Protein AF-A0A6G0WBT0-F1 (afdb_monomer_lite)

Sequence (62 aa):
KNVDVTVGQNKKLIPKFRGPYVVRKVLDQDKYIIGDIEGFQLTQRPYEGIVGPDRMKMWNRV

Foldseek 3Di:
DLDDPDPPDDSPPRDLADDDWDFPDDDPPQKTWIWDDVPDAPDPDTDIDIDHCVSDDDDDDD

Structure (mmCIF, N/CA/C/O backbone):
data_AF-A0A6G0WBT0-F1
#
_entry.id   AF-A0A6G0WBT0-F1
#
loop_
_atom_site.group_PDB
_atom_site.id
_atom_site.type_symbol
_atom_site.label_atom_id
_atom_site.label_alt_id
_atom_site.label_comp_id
_atom_site.label_asym_id
_atom_site.label_entity_id
_atom_site.label_seq_id
_atom_site.pdbx_PDB_ins_code
_atom_site.Cartn_x
_atom_site.Cartn_y
_atom_site.Cartn_z
_atom_site.occupancy
_atom_site.B_iso_or_equiv
_atom_site.auth_seq_id
_atom_site.auth_comp_id
_atom_site.auth_asym_id
_atom_site.auth_atom_id
_atom_site.pdbx_PDB_model_num
ATOM 1 N N . LYS A 1 1 ? 10.110 -3.015 -4.278 1.00 74.81 1 LYS A N 1
ATOM 2 C CA . LYS A 1 1 ? 9.104 -2.149 -4.952 1.00 74.81 1 LYS A CA 1
ATOM 3 C C . LYS A 1 1 ? 8.797 -2.784 -6.303 1.00 74.81 1 LYS A C 1
ATOM 5 O O . LYS A 1 1 ? 9.716 -3.365 -6.858 1.00 74.81 1 LYS A O 1
ATOM 10 N N . ASN A 1 2 ? 7.576 -2.675 -6.830 1.00 85.88 2 ASN A N 1
ATOM 11 C CA . ASN A 1 2 ? 7.250 -3.193 -8.169 1.00 85.88 2 ASN A CA 1
ATOM 12 C C . ASN A 1 2 ? 7.603 -2.151 -9.229 1.00 85.88 2 ASN A C 1
ATOM 14 O O . ASN A 1 2 ? 6.730 -1.568 -9.862 1.00 85.88 2 ASN A O 1
ATOM 18 N N . VAL A 1 3 ? 8.887 -1.823 -9.323 1.00 89.00 3 VAL A N 1
ATOM 19 C CA . VAL A 1 3 ? 9.398 -0.836 -10.269 1.00 89.00 3 VAL A CA 1
ATOM 20 C C . VAL A 1 3 ? 10.667 -1.415 -10.864 1.00 89.00 3 VAL A C 1
ATOM 22 O O . VAL A 1 3 ? 11.610 -1.685 -10.125 1.00 89.00 3 VAL A O 1
ATOM 25 N N . ASP A 1 4 ? 10.665 -1.582 -12.181 1.00 91.12 4 ASP A N 1
ATOM 26 C CA . ASP A 1 4 ? 11.846 -1.898 -12.977 1.00 91.12 4 ASP A CA 1
ATOM 27 C C . ASP A 1 4 ? 12.121 -0.720 -13.925 1.00 91.12 4 ASP A C 1
ATOM 29 O O . ASP A 1 4 ? 11.218 -0.212 -14.606 1.00 91.12 4 ASP A O 1
ATOM 33 N N . VAL A 1 5 ? 13.363 -0.244 -13.911 1.00 92.75 5 VAL A N 1
ATOM 34 C CA . VAL A 1 5 ? 13.843 0.907 -14.691 1.00 92.75 5 VAL A CA 1
ATOM 35 C C . VAL A 1 5 ? 14.837 0.506 -15.779 1.00 92.75 5 VAL A C 1
ATOM 37 O O . VAL A 1 5 ? 15.340 1.378 -16.483 1.00 92.75 5 VAL A O 1
ATOM 40 N N . THR A 1 6 ? 15.095 -0.790 -15.946 1.00 94.44 6 THR A N 1
ATOM 41 C CA . THR A 1 6 ? 16.044 -1.314 -16.930 1.00 94.44 6 THR A CA 1
ATOM 42 C C . THR A 1 6 ? 15.621 -0.926 -18.349 1.00 94.44 6 THR A C 1
ATOM 44 O O . THR A 1 6 ? 14.477 -1.138 -18.762 1.00 94.44 6 THR A O 1
ATOM 47 N N . VAL A 1 7 ? 16.545 -0.327 -19.106 1.00 95.12 7 VAL A N 1
ATOM 48 C CA . VAL A 1 7 ? 16.297 0.085 -20.494 1.00 95.12 7 VAL A CA 1
ATOM 49 C C . VAL A 1 7 ? 16.039 -1.153 -21.352 1.00 95.12 7 VAL A C 1
ATOM 51 O O . VAL A 1 7 ? 16.726 -2.161 -21.224 1.00 95.12 7 VAL A O 1
ATOM 54 N N . GLY A 1 8 ? 15.021 -1.089 -22.213 1.00 93.94 8 GLY A N 1
ATOM 55 C CA . GLY A 1 8 ? 14.637 -2.204 -23.083 1.00 93.94 8 GLY A CA 1
ATOM 56 C C . GLY A 1 8 ? 13.792 -3.294 -22.412 1.00 93.94 8 GLY A C 1
ATOM 57 O O . GLY A 1 8 ? 13.332 -4.193 -23.110 1.00 93.94 8 GLY A O 1
ATOM 58 N N . GLN A 1 9 ? 13.525 -3.218 -21.100 1.00 93.50 9 GLN A N 1
ATOM 59 C CA . GLN A 1 9 ? 12.649 -4.180 -20.422 1.00 93.50 9 GLN A CA 1
ATOM 60 C C . GLN A 1 9 ? 11.164 -3.822 -20.549 1.00 93.50 9 GLN A C 1
ATOM 62 O O . GLN A 1 9 ? 10.746 -2.667 -20.415 1.00 93.50 9 GLN A O 1
ATOM 67 N N . ASN A 1 10 ? 10.338 -4.844 -20.787 1.00 92.44 10 ASN A N 1
ATOM 68 C CA . ASN A 1 10 ? 8.893 -4.694 -20.902 1.00 92.44 10 ASN A CA 1
ATOM 69 C C . ASN A 1 10 ? 8.241 -4.567 -19.516 1.00 92.44 10 ASN A C 1
ATOM 71 O O . ASN A 1 10 ? 8.238 -5.498 -18.716 1.00 92.44 10 ASN A O 1
ATOM 75 N N . LYS A 1 11 ? 7.595 -3.426 -19.267 1.00 91.06 11 LYS A N 1
ATOM 76 C CA . LYS A 1 11 ? 6.965 -3.107 -17.977 1.00 91.06 11 LYS A CA 1
ATOM 77 C C . LYS A 1 11 ? 5.543 -3.657 -17.815 1.00 91.06 11 LYS A C 1
ATOM 79 O O . LYS A 1 11 ? 4.979 -3.551 -16.729 1.00 91.06 11 LYS A O 1
ATOM 84 N N . LYS A 1 12 ? 4.947 -4.249 -18.860 1.00 91.19 12 LYS A N 1
ATOM 85 C CA . LYS A 1 12 ? 3.561 -4.764 -18.830 1.00 91.19 12 LYS A CA 1
ATOM 86 C C . LYS A 1 12 ? 3.360 -5.898 -17.822 1.00 91.19 12 LYS A C 1
ATOM 88 O O . LYS A 1 12 ? 2.257 -6.050 -17.310 1.00 91.19 12 LYS A O 1
ATOM 93 N N . LEU A 1 13 ? 4.409 -6.678 -17.555 1.00 89.94 13 LEU A N 1
ATOM 94 C CA . LEU A 1 13 ? 4.361 -7.821 -16.639 1.00 89.94 13 LEU A CA 1
ATOM 95 C C . LEU A 1 13 ? 4.659 -7.443 -15.181 1.00 89.94 13 LEU A C 1
ATOM 97 O O . LEU A 1 13 ? 4.581 -8.297 -14.304 1.00 89.94 13 LEU A O 1
ATOM 101 N N . ILE A 1 14 ? 4.977 -6.176 -14.896 1.00 92.56 14 ILE A N 1
ATOM 102 C CA . ILE A 1 14 ? 5.229 -5.723 -13.528 1.00 92.56 14 ILE A CA 1
ATOM 103 C C . ILE A 1 14 ? 3.890 -5.682 -12.770 1.00 92.56 14 ILE A C 1
ATOM 105 O O . ILE A 1 14 ? 2.977 -4.960 -13.186 1.00 92.56 14 ILE A O 1
ATOM 109 N N . PRO A 1 15 ? 3.738 -6.411 -11.648 1.00 91.56 15 PRO A N 1
ATOM 110 C CA . PRO A 1 15 ? 2.480 -6.421 -10.911 1.00 91.56 15 PRO A CA 1
ATOM 111 C C . PRO A 1 15 ? 2.144 -5.031 -10.356 1.00 91.56 15 PRO A C 1
ATOM 113 O O . PRO A 1 15 ? 2.996 -4.362 -9.770 1.00 91.56 15 PRO A O 1
ATOM 116 N N . LYS A 1 16 ? 0.884 -4.600 -10.475 1.00 89.88 16 LYS A N 1
ATOM 117 C CA . LYS A 1 16 ? 0.446 -3.282 -9.968 1.00 89.88 16 LYS A CA 1
ATOM 118 C C . LYS A 1 16 ? 0.417 -3.202 -8.438 1.00 89.88 16 LYS A C 1
ATOM 120 O O . LYS A 1 16 ? 0.705 -2.153 -7.874 1.00 89.88 16 LYS A O 1
ATOM 125 N N . PHE A 1 17 ? 0.090 -4.310 -7.775 1.00 91.12 17 PHE A N 1
ATOM 126 C CA . PHE A 1 17 ? 0.008 -4.418 -6.317 1.00 91.12 17 PHE A CA 1
ATOM 127 C C . PHE A 1 17 ? 1.021 -5.442 -5.801 1.00 91.12 17 PHE A C 1
ATOM 129 O O . PHE A 1 17 ? 1.455 -6.330 -6.539 1.00 91.12 17 PHE A O 1
ATOM 136 N N . ARG A 1 18 ? 1.420 -5.295 -4.537 1.00 88.06 18 ARG A N 1
ATOM 137 C CA . ARG A 1 18 ? 2.357 -6.192 -3.853 1.00 88.06 18 ARG A CA 1
ATOM 138 C C . ARG A 1 18 ? 1.647 -6.916 -2.741 1.00 88.06 18 ARG A C 1
ATOM 140 O O . ARG A 1 18 ? 0.985 -6.233 -1.974 1.00 88.06 18 ARG A O 1
ATOM 147 N N . GLY A 1 19 ? 1.925 -8.215 -2.647 1.00 85.69 19 GLY A N 1
ATOM 148 C CA . GLY A 1 19 ? 1.635 -9.061 -1.498 1.00 85.69 19 GLY A CA 1
ATOM 149 C C . GLY A 1 19 ? 0.159 -9.125 -1.091 1.00 85.69 19 GLY A C 1
ATOM 150 O O . GLY A 1 19 ? -0.640 -8.237 -1.385 1.00 85.69 19 GLY A O 1
ATOM 151 N N . PRO A 1 20 ? -0.231 -10.176 -0.376 1.00 90.75 20 PRO A N 1
ATOM 152 C CA . PRO A 1 20 ? -1.291 -10.047 0.598 1.00 90.75 20 PRO A CA 1
ATOM 153 C C . PRO A 1 20 ? -0.722 -9.338 1.833 1.00 90.75 20 PRO A C 1
ATOM 155 O O . PRO A 1 20 ? 0.264 -9.780 2.418 1.00 90.75 20 PRO A O 1
ATOM 158 N N . TYR A 1 21 ? -1.345 -8.231 2.216 1.00 93.94 21 TYR A N 1
ATOM 159 C CA . T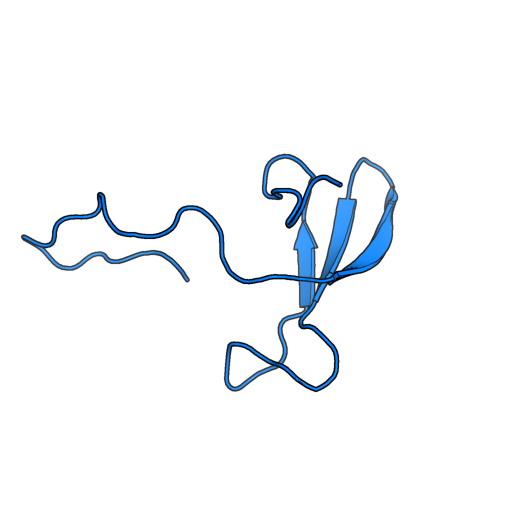YR A 1 21 ? -1.077 -7.552 3.480 1.00 93.94 21 TYR A CA 1
ATOM 160 C C . TYR A 1 21 ? -2.330 -7.583 4.342 1.00 93.94 21 TYR A C 1
ATOM 162 O O . TYR A 1 21 ? -3.450 -7.627 3.824 1.00 93.94 21 TYR A O 1
ATOM 170 N N . VAL A 1 22 ? -2.138 -7.530 5.655 1.00 95.00 22 VAL A N 1
ATOM 171 C CA . VAL A 1 22 ? -3.232 -7.501 6.626 1.00 95.00 22 VAL A CA 1
ATOM 172 C C . VAL A 1 22 ? -3.379 -6.085 7.157 1.00 95.00 22 VAL A C 1
ATOM 174 O O . VAL A 1 22 ? -2.388 -5.429 7.484 1.00 95.00 22 VAL A O 1
ATOM 177 N N . VAL A 1 23 ? -4.622 -5.614 7.257 1.00 95.38 23 VAL A N 1
ATOM 178 C CA . VAL A 1 23 ? -4.939 -4.381 7.981 1.00 95.38 23 VAL A CA 1
ATOM 179 C C . VAL A 1 23 ? -4.724 -4.647 9.468 1.00 95.38 23 VAL A C 1
ATOM 181 O O . VAL A 1 23 ? -5.461 -5.416 10.078 1.00 95.38 23 VAL A O 1
ATOM 184 N N . ARG A 1 24 ? -3.697 -4.025 10.047 1.00 95.88 24 ARG A N 1
ATOM 185 C CA . ARG A 1 24 ? -3.364 -4.121 11.475 1.00 95.88 24 ARG A CA 1
ATOM 186 C C . ARG A 1 24 ? -4.193 -3.147 12.306 1.00 95.88 24 ARG A C 1
ATOM 188 O O . ARG A 1 24 ? -4.574 -3.470 13.426 1.00 95.88 24 ARG A O 1
ATOM 195 N N . LYS A 1 25 ? -4.464 -1.954 11.766 1.00 97.06 25 LYS A N 1
ATOM 196 C CA . LYS A 1 25 ? -5.226 -0.902 12.451 1.00 97.06 25 LYS A CA 1
ATOM 197 C C . LYS A 1 25 ? -5.941 0.006 11.455 1.00 97.06 25 LYS A C 1
ATOM 199 O O . LYS A 1 25 ? -5.357 0.394 10.445 1.00 97.06 25 LYS A O 1
ATOM 204 N N . VAL A 1 26 ? -7.174 0.383 11.779 1.00 97.00 26 VAL A N 1
ATOM 205 C CA . VAL A 1 26 ? -7.923 1.442 11.087 1.00 97.00 26 VAL A CA 1
ATOM 206 C C . VAL A 1 26 ? -7.591 2.785 11.741 1.00 97.00 26 VAL A C 1
ATOM 208 O O . VAL A 1 26 ? -7.566 2.884 12.970 1.00 97.00 26 VAL A O 1
ATOM 211 N N . LEU A 1 27 ? -7.285 3.794 10.931 1.00 96.88 27 LEU A N 1
ATOM 212 C CA . LEU A 1 27 ? -7.041 5.176 11.346 1.00 96.88 27 LEU A CA 1
ATOM 213 C C . LEU A 1 27 ? -8.134 6.089 10.772 1.00 96.88 27 LEU A C 1
ATOM 215 O O . LEU A 1 27 ? -8.899 5.691 9.894 1.00 96.88 27 LEU A O 1
ATOM 219 N N . ASP A 1 28 ? -8.163 7.337 11.230 1.00 95.88 28 ASP A N 1
ATOM 220 C CA . ASP A 1 28 ? -9.071 8.350 10.692 1.00 95.88 28 ASP A CA 1
ATOM 221 C C . ASP A 1 28 ? -8.693 8.771 9.263 1.00 95.88 28 ASP A C 1
ATOM 223 O O . ASP A 1 28 ? -7.542 8.635 8.828 1.00 95.88 28 ASP A O 1
ATOM 227 N N . GLN A 1 29 ? -9.660 9.369 8.558 1.00 95.88 29 GLN A N 1
ATOM 228 C CA . GLN A 1 29 ? -9.500 9.904 7.197 1.00 95.88 29 GLN A CA 1
ATOM 229 C C . GLN A 1 29 ? -9.079 8.830 6.180 1.00 95.88 29 GLN A C 1
ATOM 231 O O . GLN A 1 29 ? -8.118 9.024 5.433 1.00 95.88 29 GLN A O 1
ATOM 236 N N . ASP A 1 30 ? -9.772 7.688 6.194 1.00 95.12 30 ASP A N 1
ATOM 237 C CA . ASP A 1 30 ? -9.574 6.575 5.257 1.00 95.12 30 ASP A CA 1
ATOM 238 C C . ASP A 1 30 ? -8.125 6.072 5.194 1.00 95.12 30 ASP A C 1
ATOM 240 O O . ASP A 1 30 ? -7.602 5.746 4.129 1.00 95.12 30 ASP A O 1
ATOM 244 N N . LYS A 1 31 ? -7.442 6.015 6.338 1.00 97.31 31 LYS A N 1
ATOM 245 C CA . LYS A 1 31 ? -6.071 5.502 6.431 1.00 97.31 31 LYS A CA 1
ATOM 246 C C . LYS A 1 31 ? -6.033 4.207 7.220 1.00 97.31 31 LYS A C 1
ATOM 248 O O . LYS A 1 31 ? -6.755 4.020 8.191 1.00 97.31 31 LYS A O 1
ATOM 253 N N . TYR A 1 32 ? -5.130 3.323 6.825 1.00 97.50 32 TYR A N 1
ATOM 254 C CA . TYR A 1 32 ? -4.973 2.010 7.434 1.00 97.50 32 TYR A CA 1
ATOM 255 C C . TYR A 1 32 ? -3.496 1.729 7.661 1.00 97.50 32 TYR A C 1
ATOM 257 O O . TYR A 1 32 ? -2.680 1.962 6.769 1.00 97.50 32 TYR A O 1
ATOM 265 N N . ILE A 1 33 ? -3.151 1.202 8.834 1.00 97.31 33 ILE A N 1
ATOM 266 C CA . ILE A 1 33 ? -1.853 0.560 9.039 1.00 97.31 33 ILE A CA 1
ATOM 267 C C . ILE A 1 33 ? -1.967 -0.842 8.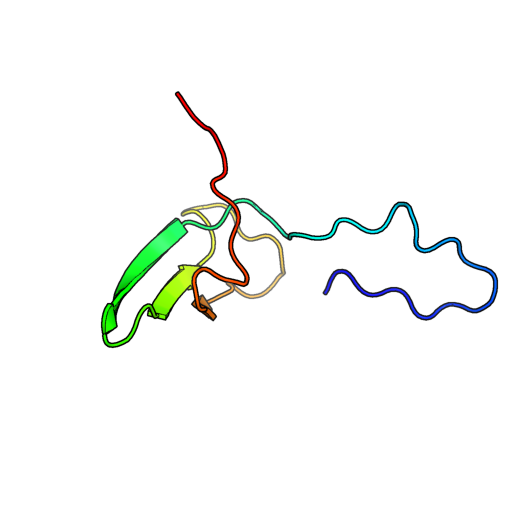462 1.00 97.31 33 ILE A C 1
ATOM 269 O O . ILE A 1 33 ? -2.785 -1.642 8.925 1.00 97.31 33 ILE A O 1
ATOM 273 N N . ILE A 1 34 ? -1.149 -1.136 7.461 1.00 95.88 34 ILE A N 1
ATOM 274 C CA . ILE A 1 34 ? -1.007 -2.474 6.900 1.00 95.88 34 ILE A CA 1
ATOM 275 C C . ILE A 1 34 ? 0.352 -3.044 7.270 1.00 95.88 34 ILE A C 1
ATOM 277 O O . ILE A 1 34 ? 1.325 -2.302 7.418 1.00 95.88 34 ILE A O 1
ATOM 281 N N . GLY A 1 35 ? 0.424 -4.364 7.347 1.00 95.56 35 GLY A N 1
ATOM 282 C CA . GLY A 1 35 ? 1.694 -5.051 7.494 1.00 95.56 35 GLY A CA 1
ATOM 283 C C . GLY A 1 35 ? 1.673 -6.456 6.925 1.00 95.56 35 GLY A C 1
ATOM 284 O O . GLY A 1 35 ? 0.646 -6.938 6.434 1.00 95.56 35 GLY A O 1
ATOM 285 N N . ASP A 1 36 ? 2.837 -7.090 6.992 1.00 95.00 36 ASP A N 1
ATOM 286 C CA . ASP A 1 36 ? 3.025 -8.491 6.626 1.00 95.00 36 ASP A CA 1
ATOM 287 C C . ASP A 1 36 ? 2.080 -9.418 7.411 1.00 95.00 36 ASP A C 1
ATOM 289 O O . ASP A 1 36 ? 1.637 -9.102 8.524 1.00 95.00 36 ASP A O 1
ATOM 293 N N . ILE A 1 37 ? 1.771 -10.575 6.824 1.00 93.38 37 ILE A N 1
ATOM 294 C CA . ILE A 1 37 ? 1.032 -11.645 7.503 1.00 93.38 37 ILE A CA 1
ATOM 295 C C . ILE A 1 37 ? 1.934 -12.229 8.596 1.00 93.38 37 ILE A C 1
ATOM 297 O O . ILE A 1 37 ? 3.151 -12.324 8.447 1.00 93.38 37 ILE A O 1
ATOM 301 N N . GLU A 1 38 ? 1.347 -12.615 9.723 1.00 90.25 38 GLU A N 1
ATOM 302 C CA . GLU A 1 38 ? 2.099 -13.244 10.806 1.00 90.25 38 GLU A CA 1
ATOM 303 C C . GLU A 1 38 ? 2.816 -14.517 10.329 1.00 90.25 38 GLU A C 1
ATOM 305 O O . GLU A 1 38 ? 2.223 -15.369 9.673 1.00 90.25 38 GLU A O 1
ATOM 310 N N . GLY A 1 39 ? 4.118 -14.616 10.611 1.00 89.00 39 GLY A N 1
ATOM 311 C CA . GLY A 1 39 ? 4.969 -15.716 10.146 1.00 89.00 39 GLY A CA 1
ATOM 312 C C . GLY A 1 39 ? 5.424 -15.624 8.682 1.00 89.00 39 GLY A C 1
ATOM 313 O O . GLY A 1 39 ? 6.269 -16.417 8.273 1.00 89.00 39 GLY A O 1
ATOM 314 N N . PHE A 1 40 ? 4.939 -14.649 7.902 1.00 89.62 40 PHE A N 1
ATOM 315 C CA . PHE A 1 40 ? 5.256 -14.515 6.477 1.00 89.62 40 PHE A CA 1
ATOM 316 C C . PHE A 1 40 ? 5.603 -13.071 6.105 1.00 89.62 40 PHE A C 1
ATOM 318 O O . PHE A 1 40 ? 4.720 -12.243 5.893 1.00 89.62 40 PHE A O 1
ATOM 325 N N . GLN A 1 41 ? 6.898 -12.788 5.946 1.00 90.62 41 GLN A N 1
ATOM 326 C CA . GLN A 1 41 ? 7.388 -11.506 5.426 1.00 90.62 41 GLN A CA 1
ATOM 327 C C . GLN A 1 41 ? 7.863 -11.636 3.975 1.00 90.62 41 GLN A C 1
ATOM 329 O O . GLN A 1 41 ? 8.507 -12.619 3.605 1.00 90.62 41 GLN A O 1
ATOM 334 N N . LEU A 1 42 ? 7.565 -10.630 3.145 1.00 85.44 42 LEU A N 1
ATOM 335 C CA . LEU A 1 42 ? 7.980 -10.622 1.733 1.00 85.44 42 LEU A CA 1
ATOM 336 C C . LEU A 1 42 ? 9.451 -10.211 1.553 1.00 85.44 42 LEU A C 1
ATOM 338 O O . LEU A 1 42 ? 10.104 -10.592 0.584 1.00 85.44 42 LEU A O 1
ATOM 342 N N . THR A 1 43 ? 9.962 -9.383 2.462 1.00 87.81 43 THR A N 1
ATOM 343 C CA . THR A 1 43 ? 11.333 -8.861 2.444 1.00 87.81 43 THR A CA 1
ATOM 344 C C . THR A 1 43 ? 12.085 -9.255 3.708 1.00 87.81 43 THR A C 1
ATOM 346 O O . THR A 1 43 ? 11.483 -9.702 4.674 1.00 87.81 43 THR A O 1
ATOM 349 N N . GLN A 1 44 ? 13.408 -9.056 3.727 1.00 90.38 44 GLN A N 1
ATOM 350 C CA . GLN A 1 44 ? 14.238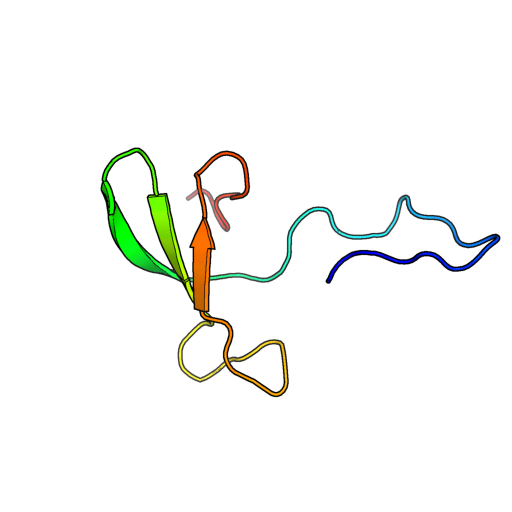 -9.340 4.906 1.00 90.38 44 GLN A CA 1
ATOM 351 C C . GLN A 1 44 ? 13.770 -8.590 6.165 1.00 90.38 44 GLN A C 1
ATOM 353 O O . GLN A 1 44 ? 13.941 -9.081 7.276 1.00 90.38 44 GLN A O 1
ATOM 358 N N . ARG A 1 45 ? 13.226 -7.380 5.989 1.00 90.50 45 ARG A N 1
ATOM 359 C CA . ARG A 1 45 ? 1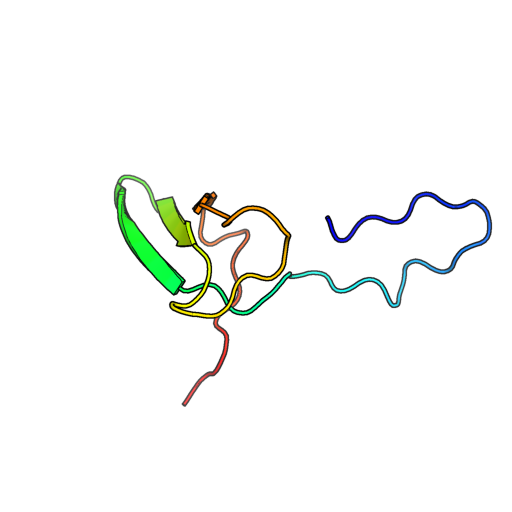2.645 -6.581 7.068 1.00 90.50 45 ARG A CA 1
ATOM 360 C C . ARG A 1 45 ? 11.121 -6.665 6.994 1.00 90.50 45 ARG A C 1
ATOM 362 O O . ARG A 1 45 ? 10.609 -6.499 5.877 1.00 90.50 45 ARG A O 1
ATOM 369 N N . PRO A 1 46 ? 10.430 -6.822 8.137 1.00 91.56 46 PRO A N 1
ATOM 370 C CA . PRO A 1 46 ? 8.983 -6.720 8.193 1.00 91.56 46 PRO A CA 1
ATOM 371 C C . PRO A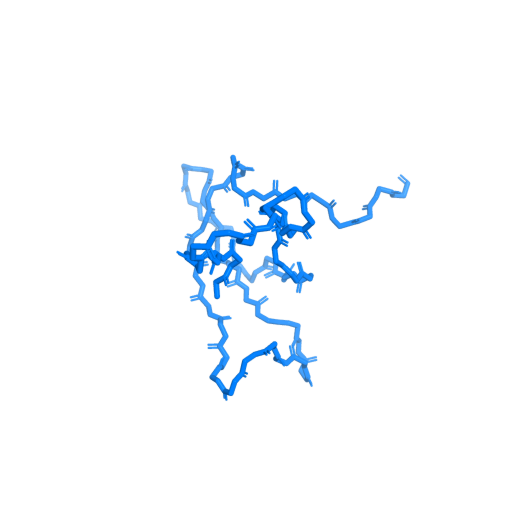 1 46 ? 8.521 -5.367 7.659 1.00 91.56 46 PRO A C 1
ATOM 373 O O . PRO A 1 46 ? 9.097 -4.321 7.979 1.00 91.56 46 PRO A O 1
ATOM 376 N N . TYR A 1 47 ? 7.497 -5.395 6.820 1.00 92.69 47 TYR A N 1
ATOM 377 C CA . TYR A 1 47 ? 6.859 -4.202 6.302 1.00 92.69 47 TYR A CA 1
ATOM 378 C C . TYR A 1 47 ? 5.697 -3.784 7.202 1.00 92.69 47 TYR A C 1
ATOM 380 O O . TYR A 1 47 ? 4.786 -4.567 7.463 1.00 92.69 47 TYR A O 1
ATOM 388 N N . GLU A 1 48 ? 5.709 -2.514 7.602 1.00 94.75 48 GLU A N 1
ATOM 389 C CA . GLU A 1 48 ? 4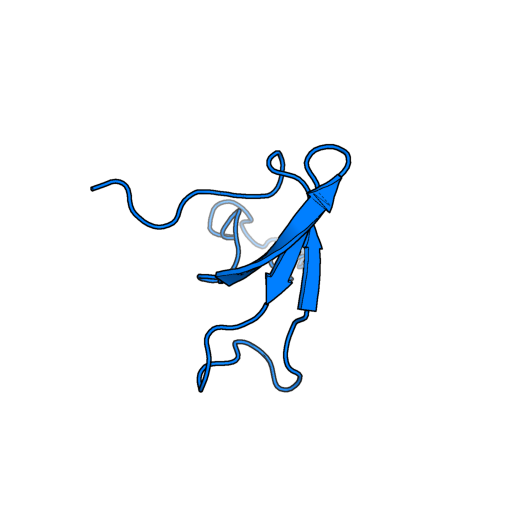.572 -1.811 8.182 1.00 94.75 48 GLU A CA 1
ATOM 390 C C . GLU A 1 48 ? 4.453 -0.443 7.505 1.00 94.75 48 GLU A C 1
ATOM 392 O O . GLU A 1 48 ? 5.457 0.233 7.246 1.00 94.75 48 GLU A O 1
ATOM 397 N N . GLY A 1 49 ? 3.234 -0.034 7.168 1.00 94.94 49 GLY A N 1
ATOM 398 C CA . GLY A 1 49 ? 3.015 1.251 6.519 1.00 94.94 49 GLY A CA 1
ATOM 399 C C . GLY A 1 49 ? 1.579 1.737 6.602 1.00 94.94 49 GLY A C 1
ATOM 400 O O . GLY A 1 49 ? 0.646 0.950 6.719 1.00 94.94 49 GLY A O 1
ATOM 401 N N . ILE A 1 50 ? 1.412 3.056 6.503 1.00 97.31 50 ILE A N 1
ATOM 402 C CA . ILE A 1 50 ? 0.103 3.707 6.428 1.00 97.31 50 ILE A CA 1
ATOM 403 C C . ILE A 1 50 ? -0.286 3.863 4.959 1.00 97.31 50 ILE A C 1
ATOM 405 O O . ILE A 1 50 ? 0.488 4.404 4.163 1.00 97.31 50 ILE A O 1
ATOM 409 N N . VAL A 1 51 ? -1.484 3.412 4.596 1.00 95.81 51 VAL A N 1
ATOM 410 C CA . VAL A 1 51 ? -1.986 3.483 3.220 1.00 95.81 51 VAL A CA 1
ATOM 411 C C . VAL A 1 51 ? -3.467 3.830 3.186 1.00 95.81 51 VAL A C 1
ATOM 413 O O . VAL A 1 51 ? -4.221 3.454 4.080 1.00 95.81 51 VAL A O 1
ATOM 416 N N . GLY A 1 52 ? -3.860 4.557 2.142 1.00 96.38 52 GLY A N 1
ATOM 417 C CA . GLY A 1 52 ? -5.256 4.818 1.815 1.00 96.38 52 GLY A CA 1
ATOM 418 C C . GLY A 1 52 ? -5.858 3.729 0.921 1.00 96.38 52 GLY A C 1
ATOM 419 O O . GLY A 1 52 ? -5.116 2.952 0.301 1.00 96.38 52 GLY A O 1
ATOM 420 N N . PRO A 1 53 ? -7.198 3.669 0.819 1.00 94.00 53 PRO A N 1
ATOM 421 C CA . PRO A 1 53 ? -7.910 2.669 0.028 1.00 94.00 53 PRO A CA 1
ATOM 422 C C . PRO A 1 53 ? -7.616 2.779 -1.474 1.00 94.00 53 PRO A C 1
ATOM 424 O O . PRO A 1 53 ? -7.667 1.772 -2.176 1.00 94.00 53 PRO A O 1
ATOM 427 N N . ASP A 1 54 ? -7.235 3.962 -1.964 1.00 94.69 54 ASP A N 1
ATOM 428 C CA . ASP A 1 54 ? -6.827 4.221 -3.352 1.00 94.69 54 ASP A CA 1
ATOM 429 C C . ASP A 1 54 ? -5.606 3.390 -3.787 1.00 94.69 54 ASP A C 1
ATOM 431 O O . ASP A 1 54 ? -5.421 3.104 -4.972 1.00 94.69 54 ASP A O 1
ATOM 435 N N . ARG A 1 55 ? -4.781 2.963 -2.823 1.00 93.38 55 ARG A N 1
ATOM 436 C CA . ARG A 1 55 ? -3.572 2.154 -3.045 1.00 93.38 55 ARG A CA 1
ATOM 437 C C . ARG A 1 55 ? -3.735 0.702 -2.608 1.00 93.38 55 ARG A C 1
ATOM 439 O O . ARG A 1 55 ? -2.746 -0.034 -2.570 1.00 93.38 55 ARG A O 1
ATOM 446 N N . MET A 1 56 ? -4.955 0.279 -2.289 1.00 93.38 56 MET A N 1
ATOM 447 C CA . MET A 1 56 ? -5.255 -1.067 -1.812 1.00 93.38 56 MET A CA 1
ATOM 448 C C . MET A 1 56 ? -6.159 -1.809 -2.794 1.00 93.38 56 MET A C 1
ATOM 450 O O . MET A 1 56 ? -6.965 -1.228 -3.516 1.00 93.38 56 MET A O 1
ATOM 454 N N . LYS A 1 57 ? -6.029 -3.135 -2.811 1.00 92.88 57 LYS A N 1
ATOM 455 C CA . LYS A 1 57 ? -6.940 -4.027 -3.525 1.00 92.88 57 LYS A CA 1
ATOM 456 C C . LYS A 1 57 ? -7.321 -5.165 -2.589 1.00 92.88 57 LYS A C 1
ATOM 458 O O . LYS A 1 57 ? -6.442 -5.821 -2.041 1.00 92.88 57 LYS A O 1
ATOM 463 N N . MET A 1 58 ? -8.623 -5.387 -2.416 1.00 91.00 58 MET A N 1
ATOM 464 C CA . MET A 1 58 ? -9.139 -6.507 -1.628 1.00 91.00 58 MET A CA 1
ATOM 465 C C . MET A 1 58 ? -8.636 -7.833 -2.215 1.00 91.00 58 MET A C 1
ATOM 467 O O . MET A 1 58 ? -8.724 -8.033 -3.428 1.00 91.00 58 MET A O 1
ATOM 471 N N . TRP A 1 59 ? -8.085 -8.697 -1.357 1.00 86.94 59 TRP A N 1
ATOM 472 C CA . TRP A 1 59 ? -7.387 -9.921 -1.764 1.00 86.94 59 TRP A CA 1
ATOM 473 C C . TRP A 1 59 ? -8.331 -10.955 -2.389 1.00 86.94 59 TRP A C 1
ATOM 475 O O . TRP A 1 59 ? -8.157 -11.300 -3.552 1.00 86.94 59 TRP A O 1
ATOM 485 N N . ASN A 1 60 ? -9.372 -11.365 -1.660 1.00 83.19 60 ASN A N 1
ATOM 486 C CA . ASN A 1 60 ? -10.430 -12.249 -2.148 1.00 83.19 60 ASN A CA 1
ATOM 487 C C . ASN A 1 60 ? -11.793 -11.605 -1.872 1.00 83.19 60 ASN A C 1
ATOM 489 O O . ASN A 1 60 ? -12.001 -11.054 -0.791 1.00 83.19 60 ASN A O 1
ATOM 493 N N . ARG A 1 61 ? -12.714 -11.687 -2.838 1.00 70.12 61 ARG A N 1
ATOM 494 C CA . ARG A 1 61 ? -14.148 -11.492 -2.592 1.00 70.12 61 ARG A CA 1
ATOM 495 C C . ARG A 1 61 ? -14.749 -12.881 -2.434 1.00 70.12 61 ARG A C 1
ATOM 497 O O . ARG A 1 61 ? -14.589 -13.692 -3.343 1.00 70.12 61 ARG A O 1
ATOM 504 N N . VAL A 1 62 ? -15.333 -13.149 -1.272 1.00 52.53 62 VAL A N 1
ATOM 505 C CA . VAL A 1 62 ? -16.230 -14.297 -1.087 1.00 52.53 62 VAL A CA 1
ATOM 506 C C . VAL A 1 62 ? -17.573 -13.942 -1.707 1.00 52.53 62 VAL A C 1
ATOM 508 O O . VAL A 1 62 ? -17.961 -12.757 -1.574 1.00 52.53 62 VAL A O 1
#

Radius of gyration: 13.92 Å; chains: 1; bounding box: 32×26×36 Å

Organism: Aphis craccivora (NCBI:txid307492)

pLDDT: mean 91.35, std 6.96, range [52.53, 97.5]

Secondary structure (DSSP, 8-state):
------TT--GGGS-SS-S--EEEEEETTTEEEEEPBTTB-SSSSPPEEEE-GGG---S---